Protein AF-A0AAP8LAQ5-F1 (afdb_monomer_lite)

Sequence (154 aa):
GYAMQSFFIGVGAIVASFLPFILAHFGVANTAAAGEVPDTVRYAFYFGAVVLLAAITWTVVSTREYSPAELAGFDDAEPPAHHAGTAISGPAPWAQVVVWLGLGVLLALLIAWRQGDRMLYVLAGLCAGYGLLLAAARALPATHMLAAIVGDLR

Organism: Escherichia coli (NCBI:txid562)

Foldseek 3Di:
DVVVVVVVVVVVVVVLVCQLVVVVVVPQACDDDVPDHGPSNVVSVVVVVVVVVVVVVCCVVVDDDDDPVRVVVVVPPDPDPPPCVPQVPDQDDVVQLCVLLVQLVVQVVVCVVVVHDPVSNVVSCVSNVLSVLSVVLRVDPCPDPSVVVNSVVD

pLDDT: mean 83.93, std 11.08, range [49.53, 97.38]

Radius of gyration: 24.81 Å; chains: 1; bounding box: 60×32×64 Å

Structure (mmCIF, N/CA/C/O backbone):
data_AF-A0AAP8LAQ5-F1
#
_entry.id   AF-A0AAP8LAQ5-F1
#
loop_
_atom_site.group_PDB
_atom_site.id
_atom_site.type_symbol
_atom_site.label_atom_id
_atom_site.label_alt_id
_atom_site.label_comp_id
_atom_site.label_asym_id
_atom_site.label_entity_id
_atom_site.label_seq_id
_atom_site.pdbx_PDB_ins_code
_atom_site.Cartn_x
_atom_site.Cartn_y
_atom_site.Cartn_z
_atom_site.occupancy
_atom_site.B_iso_or_equiv
_atom_site.auth_seq_id
_atom_site.auth_comp_id
_atom_site.auth_asym_id
_atom_site.auth_atom_id
_atom_site.pdbx_PDB_model_num
ATOM 1 N N . GLY A 1 1 ? 12.628 -5.134 -5.422 1.00 68.62 1 GLY A N 1
ATOM 2 C CA . GLY A 1 1 ? 11.972 -3.940 -4.853 1.00 68.62 1 GLY A CA 1
ATOM 3 C C . GLY A 1 1 ? 10.529 -4.220 -4.490 1.00 68.62 1 GLY A C 1
ATOM 4 O O . GLY A 1 1 ? 10.242 -4.385 -3.312 1.00 68.62 1 GLY A O 1
ATOM 5 N N . TYR A 1 2 ? 9.658 -4.350 -5.496 1.00 79.25 2 TYR A N 1
ATOM 6 C CA . TYR A 1 2 ? 8.205 -4.486 -5.325 1.00 79.25 2 TYR A CA 1
ATOM 7 C C . TYR A 1 2 ? 7.778 -5.550 -4.299 1.00 79.25 2 TYR A C 1
ATOM 9 O O . TYR A 1 2 ? 7.068 -5.226 -3.359 1.00 79.25 2 TYR A O 1
ATOM 17 N N . ALA A 1 3 ? 8.283 -6.786 -4.397 1.00 82.38 3 ALA A N 1
ATOM 18 C CA . ALA A 1 3 ? 7.904 -7.859 -3.468 1.00 82.38 3 ALA A CA 1
ATOM 19 C C . ALA A 1 3 ? 8.193 -7.525 -1.989 1.00 82.38 3 ALA A C 1
ATOM 21 O O . ALA A 1 3 ? 7.333 -7.722 -1.134 1.00 82.38 3 ALA A O 1
ATOM 22 N N . MET A 1 4 ? 9.372 -6.968 -1.689 1.00 91.62 4 MET A N 1
ATOM 23 C CA . MET A 1 4 ? 9.735 -6.551 -0.327 1.00 91.62 4 MET A CA 1
ATOM 24 C C . MET A 1 4 ? 8.888 -5.366 0.144 1.00 91.62 4 MET A C 1
ATOM 26 O O . MET A 1 4 ? 8.427 -5.353 1.281 1.00 91.62 4 MET A O 1
ATOM 30 N N . GLN A 1 5 ? 8.632 -4.395 -0.735 1.00 88.75 5 GLN A N 1
ATOM 31 C CA . GLN A 1 5 ? 7.768 -3.254 -0.437 1.00 88.75 5 GLN A CA 1
ATOM 32 C C . GLN A 1 5 ? 6.338 -3.708 -0.105 1.00 88.75 5 GLN A C 1
ATOM 34 O O . GLN A 1 5 ? 5.799 -3.333 0.934 1.00 88.75 5 GLN A O 1
ATOM 39 N N . SER A 1 6 ? 5.742 -4.556 -0.946 1.00 89.50 6 SER A N 1
ATOM 40 C CA . SER A 1 6 ? 4.401 -5.108 -0.732 1.00 89.50 6 SER A CA 1
ATOM 41 C C . SER A 1 6 ? 4.326 -5.953 0.537 1.00 89.50 6 SER A C 1
ATOM 43 O O . SER A 1 6 ? 3.350 -5.845 1.276 1.00 89.50 6 SER A O 1
ATOM 45 N N . PHE A 1 7 ? 5.361 -6.748 0.826 1.00 93.19 7 PHE A N 1
ATOM 46 C CA . PHE A 1 7 ? 5.447 -7.529 2.057 1.00 93.19 7 PHE A CA 1
ATOM 47 C C . PHE A 1 7 ? 5.393 -6.635 3.302 1.00 93.19 7 PHE A C 1
ATOM 49 O O . PHE A 1 7 ? 4.550 -6.855 4.170 1.00 93.19 7 PHE A O 1
ATOM 56 N N . PHE A 1 8 ? 6.227 -5.592 3.379 1.00 92.50 8 PHE A N 1
ATOM 57 C CA . PHE A 1 8 ? 6.242 -4.697 4.541 1.00 92.50 8 PHE A CA 1
ATOM 58 C C . PHE A 1 8 ? 4.955 -3.886 4.690 1.00 92.50 8 PHE A C 1
ATOM 60 O O . PHE A 1 8 ? 4.479 -3.719 5.813 1.00 92.50 8 PHE A O 1
ATOM 67 N N . ILE A 1 9 ? 4.354 -3.434 3.584 1.00 92.19 9 ILE A N 1
ATOM 68 C CA . ILE A 1 9 ? 3.046 -2.764 3.618 1.00 92.19 9 ILE A CA 1
ATOM 69 C C . ILE A 1 9 ? 1.978 -3.720 4.166 1.00 92.19 9 ILE A C 1
ATOM 71 O O . ILE A 1 9 ? 1.211 -3.344 5.053 1.00 92.19 9 ILE A O 1
ATOM 75 N N . GLY A 1 10 ? 1.953 -4.966 3.684 1.00 92.75 10 GLY A N 1
ATOM 76 C CA . GLY A 1 10 ? 1.004 -5.982 4.136 1.00 92.75 10 GLY A CA 1
ATOM 77 C C . GLY A 1 10 ? 1.160 -6.320 5.619 1.00 92.75 10 GLY A C 1
ATOM 78 O O . GLY A 1 10 ? 0.184 -6.285 6.366 1.00 92.75 10 GLY A O 1
ATOM 79 N N . VAL A 1 11 ? 2.388 -6.585 6.072 1.00 95.12 11 VAL A N 1
ATOM 80 C CA . VAL A 1 11 ? 2.677 -6.868 7.488 1.00 95.12 11 VAL A CA 1
ATOM 81 C C . VAL A 1 11 ? 2.312 -5.674 8.371 1.00 95.12 11 VAL A C 1
ATOM 83 O O . VAL A 1 11 ? 1.660 -5.857 9.398 1.00 95.12 11 VAL A O 1
ATOM 86 N N . GLY A 1 12 ? 2.665 -4.454 7.959 1.00 92.75 12 GLY A N 1
ATOM 87 C CA . GLY A 1 12 ? 2.317 -3.234 8.686 1.00 92.75 12 GLY A CA 1
ATOM 88 C C . GLY A 1 12 ? 0.806 -3.060 8.853 1.00 92.75 12 GLY A C 1
ATOM 89 O O . GLY A 1 12 ? 0.344 -2.765 9.954 1.00 92.75 12 GLY A O 1
ATOM 90 N N . ALA A 1 13 ? 0.027 -3.318 7.797 1.00 92.88 13 ALA A N 1
ATOM 91 C CA . ALA A 1 13 ? -1.433 -3.252 7.845 1.00 92.88 13 ALA A CA 1
ATOM 92 C C . ALA A 1 13 ? -2.034 -4.287 8.811 1.00 92.88 13 ALA A C 1
ATOM 94 O O . ALA A 1 13 ? -2.921 -3.955 9.599 1.00 92.88 13 ALA A O 1
ATOM 95 N N . ILE A 1 14 ? -1.517 -5.520 8.798 1.00 93.88 14 ILE A N 1
ATOM 96 C CA . ILE A 1 14 ? -1.951 -6.580 9.715 1.00 93.88 14 ILE A CA 1
ATOM 97 C C . ILE A 1 14 ? -1.678 -6.163 11.165 1.00 93.88 14 ILE A C 1
ATOM 99 O O . ILE A 1 14 ? -2.598 -6.154 11.982 1.00 93.88 14 ILE A O 1
ATOM 103 N N . VAL A 1 15 ? -0.447 -5.752 11.482 1.00 92.31 15 VAL A N 1
ATOM 104 C CA . VAL A 1 15 ? -0.065 -5.326 12.840 1.00 92.31 15 VAL A CA 1
ATOM 105 C C . VAL A 1 15 ? -0.912 -4.141 13.311 1.00 92.31 15 VAL A C 1
ATOM 107 O O . VAL A 1 15 ? -1.429 -4.166 14.427 1.00 92.31 15 VAL A O 1
ATOM 110 N N . ALA A 1 16 ? -1.119 -3.136 12.456 1.00 91.06 16 ALA A N 1
ATOM 111 C CA . ALA A 1 16 ? -1.947 -1.977 12.779 1.00 91.06 16 ALA A CA 1
ATOM 112 C C . ALA A 1 16 ? -3.404 -2.371 13.080 1.00 91.06 16 ALA A C 1
ATOM 114 O O . ALA A 1 16 ? -3.995 -1.857 14.029 1.00 91.06 16 ALA A O 1
ATOM 115 N N . SER A 1 17 ? -3.966 -3.319 12.322 1.00 91.19 17 SER A N 1
ATOM 116 C CA . SER A 1 17 ? -5.343 -3.790 12.525 1.00 91.19 17 SER A CA 1
ATOM 117 C C . SER A 1 17 ? -5.549 -4.533 13.852 1.00 91.19 17 SER A C 1
ATOM 119 O O . SER A 1 17 ? -6.637 -4.480 14.422 1.00 91.19 17 SER A O 1
ATOM 121 N N . PHE A 1 18 ? -4.505 -5.178 14.385 1.00 93.25 18 PHE A N 1
ATOM 122 C CA . PHE A 1 18 ? -4.566 -5.891 15.664 1.00 93.25 18 PHE A CA 1
ATOM 123 C C . PHE A 1 18 ? -4.402 -4.983 16.886 1.00 93.25 18 PHE A C 1
ATOM 125 O O . PHE A 1 18 ? -4.779 -5.369 17.994 1.00 93.25 18 PHE A O 1
ATOM 132 N N . LEU A 1 19 ? -3.862 -3.778 16.719 1.00 90.94 19 LEU A N 1
ATOM 133 C CA . LEU A 1 19 ? -3.503 -2.918 17.843 1.00 90.94 19 LEU A CA 1
ATOM 134 C C . LEU A 1 19 ? -4.698 -2.512 18.737 1.00 90.94 19 LEU A C 1
ATOM 136 O O . LEU A 1 19 ? -4.565 -2.623 19.957 1.00 90.94 19 LEU A O 1
ATOM 140 N N . PRO A 1 20 ? -5.882 -2.133 18.206 1.00 90.00 20 PRO A N 1
ATOM 141 C CA . PRO A 1 20 ? -7.048 -1.838 19.045 1.00 90.00 20 PRO A CA 1
ATOM 142 C C . PRO A 1 20 ? -7.517 -3.050 19.860 1.00 90.00 20 PRO A C 1
ATOM 144 O O . PRO A 1 20 ? -7.909 -2.903 21.016 1.00 90.00 20 PRO A O 1
ATOM 147 N N . PHE A 1 21 ? -7.442 -4.253 19.279 1.00 89.81 21 PHE A N 1
ATOM 148 C CA . PHE A 1 21 ? -7.793 -5.500 19.961 1.00 89.81 21 PHE A CA 1
ATOM 149 C C . PHE A 1 21 ? -6.841 -5.789 21.127 1.00 89.81 21 PHE A C 1
ATOM 151 O O . PHE A 1 21 ? -7.284 -6.120 22.225 1.00 89.81 21 PHE A O 1
ATOM 158 N N . ILE A 1 22 ? -5.537 -5.609 20.907 1.00 90.62 22 ILE A N 1
ATOM 159 C CA . ILE A 1 22 ? -4.518 -5.767 21.949 1.00 90.62 22 ILE A CA 1
ATOM 160 C C . ILE A 1 22 ? -4.773 -4.771 23.090 1.00 90.62 22 ILE A C 1
ATOM 162 O O . ILE A 1 22 ? -4.793 -5.163 24.254 1.00 90.62 22 ILE A O 1
ATOM 166 N N . LEU A 1 23 ? -5.039 -3.501 22.771 1.00 88.94 23 LEU A N 1
ATOM 167 C CA . LEU A 1 23 ? -5.344 -2.468 23.767 1.00 88.94 23 LEU A CA 1
ATOM 168 C C . LEU A 1 23 ? -6.618 -2.779 24.567 1.00 88.94 23 LEU A C 1
ATOM 170 O O . LEU A 1 23 ? -6.636 -2.582 25.781 1.00 88.94 23 LEU A O 1
ATOM 174 N N . ALA A 1 24 ? -7.652 -3.321 23.919 1.00 88.75 24 ALA A N 1
ATOM 175 C CA . ALA A 1 24 ? -8.858 -3.784 24.602 1.00 88.75 24 ALA A CA 1
ATOM 176 C C . ALA A 1 24 ? -8.550 -4.915 25.598 1.00 88.75 24 ALA A C 1
ATOM 178 O O . ALA A 1 24 ? -9.072 -4.918 26.711 1.00 88.75 24 ALA A O 1
ATOM 179 N N . HIS A 1 25 ? -7.666 -5.852 25.230 1.00 89.44 25 HIS A N 1
ATOM 180 C CA . HIS A 1 25 ? -7.236 -6.935 26.120 1.00 89.44 25 HIS A CA 1
ATOM 181 C C . HIS A 1 25 ? -6.449 -6.422 27.337 1.00 89.44 25 HIS A C 1
ATOM 183 O O . HIS A 1 25 ? -6.572 -6.973 28.427 1.00 89.44 25 HIS A O 1
ATOM 189 N N . PHE A 1 26 ? -5.700 -5.328 27.178 1.00 87.31 26 PHE A N 1
ATOM 190 C CA . PHE A 1 26 ? -5.024 -4.627 28.275 1.00 87.31 26 PHE A CA 1
ATOM 191 C C . PHE A 1 26 ? -5.951 -3.723 29.113 1.00 87.31 26 PHE A C 1
ATOM 193 O O . PHE A 1 26 ? -5.473 -3.011 29.994 1.00 87.31 26 PHE A O 1
ATOM 200 N N . GLY A 1 27 ? -7.269 -3.762 28.883 1.00 82.69 27 GLY A N 1
ATOM 201 C CA . GLY A 1 27 ? -8.266 -3.076 29.709 1.00 82.69 27 GLY A CA 1
ATOM 202 C C . GLY A 1 27 ? -8.626 -1.659 29.259 1.00 82.69 27 GLY A C 1
ATOM 203 O O . GLY A 1 27 ? -9.310 -0.951 29.997 1.00 82.69 27 GLY A O 1
ATOM 204 N N . VAL A 1 28 ? -8.205 -1.229 28.064 1.00 85.69 28 VAL A N 1
ATOM 205 C CA . VAL A 1 28 ? -8.650 0.048 27.483 1.00 85.69 28 VAL A CA 1
ATOM 206 C C . VAL A 1 28 ? -10.109 -0.072 27.036 1.00 85.69 28 VAL A C 1
ATOM 208 O O . VAL A 1 28 ? -10.493 -1.051 26.392 1.00 85.69 28 VAL A O 1
ATOM 211 N N . ALA A 1 29 ? -10.925 0.940 27.344 1.00 81.31 29 ALA A N 1
ATOM 212 C CA . ALA A 1 29 ? -12.331 0.974 26.963 1.00 81.31 29 ALA A CA 1
ATOM 213 C C . ALA A 1 29 ? -12.498 0.878 25.435 1.00 81.31 29 ALA A C 1
ATOM 215 O O . ALA A 1 29 ? -12.091 1.761 24.678 1.00 81.31 29 ALA A O 1
ATOM 216 N N . ASN A 1 30 ? -13.117 -0.212 24.979 1.00 78.19 30 ASN A N 1
ATOM 217 C CA . ASN A 1 30 ? -13.383 -0.469 23.560 1.00 78.19 30 ASN A CA 1
ATOM 218 C C . ASN A 1 30 ? -14.811 -0.076 23.136 1.00 78.19 30 ASN A C 1
ATOM 220 O O . ASN A 1 30 ? -15.256 -0.387 22.035 1.00 78.19 30 ASN A O 1
ATOM 224 N N . THR A 1 31 ? -15.552 0.573 24.029 1.00 81.25 31 THR A N 1
ATOM 225 C CA . THR A 1 31 ? -16.922 1.035 23.806 1.00 81.25 31 THR A CA 1
ATOM 226 C C . THR A 1 31 ? -16.971 2.535 24.020 1.00 81.25 31 THR A C 1
ATOM 228 O O . THR A 1 31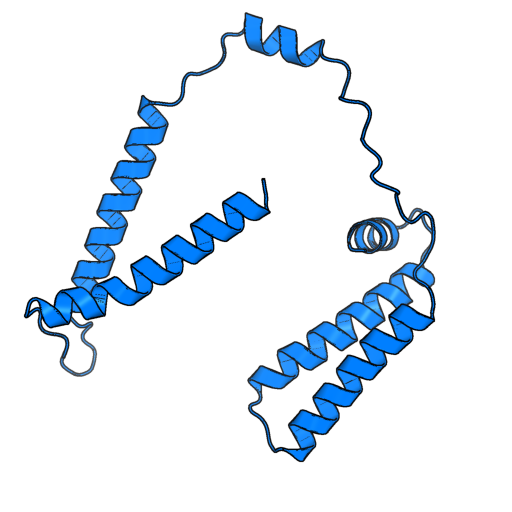 ? -16.441 3.023 25.015 1.00 81.25 31 THR A O 1
ATOM 231 N N . ALA A 1 32 ? -17.637 3.247 23.120 1.00 81.94 32 ALA A N 1
ATOM 232 C CA . ALA A 1 32 ? -17.858 4.681 23.223 1.00 81.94 32 ALA A CA 1
ATOM 233 C C . ALA A 1 32 ? -19.344 4.994 23.012 1.00 81.94 32 ALA A C 1
ATOM 235 O O . ALA A 1 32 ? -20.082 4.185 22.439 1.00 81.94 32 ALA A O 1
ATOM 236 N N . ALA A 1 33 ? -19.788 6.153 23.499 1.00 84.88 33 ALA A N 1
ATOM 237 C CA . ALA A 1 33 ? -21.137 6.638 23.241 1.00 84.88 33 ALA A CA 1
ATOM 238 C C . ALA A 1 33 ? -21.349 6.895 21.738 1.00 84.88 33 ALA A C 1
ATOM 240 O O . ALA A 1 33 ? -20.398 7.026 20.965 1.00 84.88 33 ALA A O 1
ATOM 241 N N . ALA A 1 34 ? -22.610 6.975 21.308 1.00 80.31 34 ALA A N 1
ATOM 242 C CA . ALA A 1 34 ? -22.927 7.257 19.912 1.00 80.31 34 ALA A CA 1
ATOM 243 C C . ALA A 1 34 ? -22.304 8.597 19.477 1.00 80.31 34 ALA A C 1
ATOM 245 O O . ALA A 1 34 ? -22.603 9.640 20.054 1.00 80.31 34 ALA A O 1
ATOM 246 N N . GLY A 1 35 ? -21.447 8.554 18.454 1.00 81.88 35 GLY A N 1
ATOM 247 C CA . GLY A 1 35 ? -20.719 9.721 17.945 1.00 81.88 35 GLY A CA 1
ATOM 248 C C . GLY A 1 35 ? -19.304 9.898 18.507 1.00 81.88 35 GLY A C 1
ATOM 249 O O . GLY A 1 35 ? -18.580 10.761 18.019 1.00 81.88 35 GLY A O 1
ATOM 250 N N . GLU A 1 36 ? -18.878 9.071 19.464 1.00 87.44 36 GLU A N 1
ATOM 251 C CA . GLU A 1 36 ? -17.515 9.092 19.997 1.00 87.44 36 GLU A CA 1
ATOM 252 C C . GLU A 1 36 ? -16.663 7.930 19.468 1.00 87.44 36 GLU A C 1
ATOM 254 O O . GLU A 1 36 ? -17.151 6.834 19.186 1.00 87.44 36 GLU A O 1
ATOM 259 N N . VAL A 1 37 ? -15.361 8.180 19.310 1.00 86.75 37 VAL A N 1
ATOM 260 C CA . VAL A 1 37 ? -14.387 7.169 18.876 1.00 86.75 37 VAL A CA 1
ATOM 261 C C . VAL A 1 37 ? -13.877 6.414 20.109 1.00 86.75 37 VAL A C 1
ATOM 263 O O . VAL A 1 37 ? -13.425 7.077 21.042 1.00 86.75 37 VAL A O 1
ATOM 266 N N . PRO A 1 38 ? -13.885 5.065 20.123 1.00 88.75 38 PRO A N 1
ATOM 267 C CA . PRO A 1 38 ? -13.349 4.278 21.233 1.00 88.75 38 PRO A CA 1
ATOM 268 C C . PRO A 1 38 ? -11.894 4.615 21.569 1.00 88.75 38 PRO A C 1
ATOM 270 O O . PRO A 1 38 ? -11.070 4.838 20.674 1.00 88.75 38 PRO A O 1
ATOM 273 N N . ASP A 1 39 ? -11.554 4.578 22.859 1.00 87.69 39 ASP A N 1
ATOM 274 C CA . ASP A 1 39 ? -10.206 4.902 23.336 1.00 87.69 39 ASP A CA 1
ATOM 275 C C . ASP A 1 39 ? -9.148 3.949 22.770 1.00 87.69 39 ASP A C 1
ATOM 277 O O . ASP A 1 39 ? -8.040 4.372 22.441 1.00 87.69 39 ASP A O 1
ATOM 281 N N . THR A 1 40 ? -9.505 2.681 22.552 1.00 89.62 40 THR A N 1
ATOM 282 C CA . THR A 1 40 ? -8.660 1.689 21.863 1.00 89.62 40 THR A CA 1
ATOM 283 C C . THR A 1 40 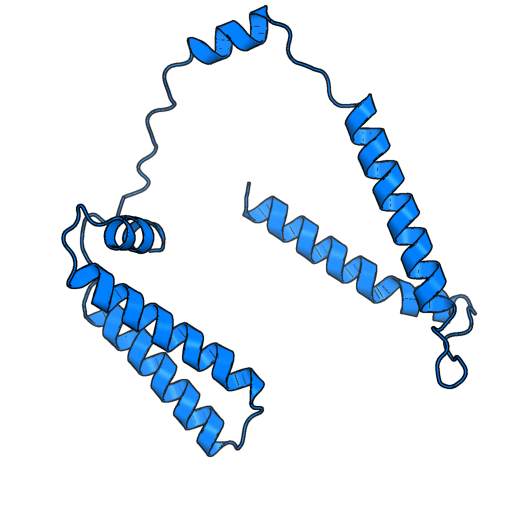? -8.206 2.165 20.484 1.00 89.62 40 THR A C 1
ATOM 285 O O . THR A 1 40 ? -7.035 2.023 20.132 1.00 89.62 40 THR A O 1
ATOM 288 N N . VAL A 1 41 ? -9.107 2.770 19.707 1.00 89.38 41 VAL A N 1
ATOM 289 C CA . VAL A 1 41 ? -8.823 3.282 18.361 1.00 89.38 41 VAL A CA 1
ATOM 290 C C . VAL A 1 41 ? -7.998 4.564 18.446 1.00 89.38 41 VAL A C 1
ATOM 292 O O . VAL A 1 41 ? -7.028 4.722 17.703 1.00 89.38 41 VAL A O 1
ATOM 295 N N . ARG A 1 42 ? -8.328 5.460 19.384 1.00 91.06 42 ARG A N 1
ATOM 296 C CA . ARG A 1 42 ? -7.576 6.702 19.608 1.00 91.06 42 ARG A CA 1
ATOM 297 C C . ARG A 1 42 ? -6.123 6.416 20.004 1.00 91.06 42 ARG A C 1
ATOM 299 O O . ARG A 1 42 ? -5.205 6.998 19.429 1.00 91.06 42 ARG A O 1
ATOM 306 N N . TYR A 1 43 ? -5.897 5.504 20.946 1.00 91.44 43 TYR A N 1
ATOM 307 C CA . TYR A 1 43 ? -4.549 5.119 21.366 1.00 91.44 43 TYR A CA 1
ATOM 308 C C . TYR A 1 43 ? -3.792 4.356 20.281 1.00 91.44 43 TYR A C 1
ATOM 310 O O . TYR A 1 43 ? -2.604 4.615 20.091 1.00 91.44 43 TYR A O 1
ATOM 318 N N . ALA A 1 44 ? -4.464 3.492 19.513 1.00 92.94 44 ALA A N 1
ATOM 319 C CA . ALA A 1 44 ? -3.846 2.851 18.355 1.00 92.94 44 ALA A CA 1
ATOM 320 C C . ALA A 1 44 ? -3.357 3.886 17.325 1.00 92.94 44 ALA A C 1
ATOM 322 O O . ALA A 1 44 ? -2.252 3.760 16.797 1.00 92.94 44 ALA A O 1
ATOM 323 N N . PHE A 1 45 ? -4.136 4.946 17.089 1.00 91.81 45 PHE A N 1
ATOM 324 C CA . PHE A 1 45 ? -3.745 6.033 16.193 1.00 91.81 45 PHE A CA 1
ATOM 325 C C . PHE A 1 45 ? -2.527 6.809 16.714 1.00 91.81 45 PHE A C 1
ATOM 327 O O . PHE A 1 45 ? -1.576 7.033 15.964 1.00 91.81 45 PHE A O 1
ATOM 334 N N . TYR A 1 46 ? -2.506 7.171 18.002 1.00 94.56 46 TYR A N 1
ATOM 335 C CA . TYR A 1 46 ? -1.347 7.845 18.598 1.00 94.56 46 TYR A CA 1
ATOM 336 C C . TYR A 1 46 ? -0.086 6.983 18.567 1.00 94.56 46 TYR A C 1
ATOM 338 O O . TYR A 1 46 ? 0.989 7.488 18.250 1.00 94.56 46 TYR A O 1
ATOM 346 N N . PHE A 1 47 ? -0.208 5.683 18.830 1.00 94.00 47 PHE A N 1
ATOM 347 C CA . PHE A 1 47 ? 0.914 4.760 18.709 1.00 94.00 47 PHE A CA 1
ATOM 348 C C . PHE A 1 47 ? 1.451 4.717 17.272 1.00 94.00 47 PHE A C 1
ATOM 350 O O . PHE A 1 47 ? 2.658 4.831 17.063 1.00 94.00 47 PHE A O 1
ATOM 357 N N . GLY A 1 48 ? 0.563 4.640 16.276 1.00 93.31 48 GLY A N 1
ATOM 358 C CA . GLY A 1 48 ? 0.943 4.720 14.866 1.00 93.31 48 GLY A CA 1
ATOM 359 C C . GLY A 1 48 ? 1.689 6.014 14.525 1.00 93.31 48 GLY A C 1
ATOM 360 O O . GLY A 1 48 ? 2.721 5.967 13.857 1.00 93.31 48 GLY A O 1
ATOM 361 N N . ALA A 1 49 ? 1.227 7.157 15.038 1.00 95.19 49 ALA A N 1
ATOM 362 C CA . ALA A 1 49 ? 1.892 8.445 14.844 1.00 95.19 49 ALA A CA 1
ATOM 363 C C . ALA A 1 49 ? 3.303 8.483 15.460 1.00 95.19 49 ALA A C 1
ATOM 365 O O . ALA A 1 49 ? 4.234 8.982 14.828 1.00 95.19 49 ALA A O 1
ATOM 366 N N . VAL A 1 50 ? 3.485 7.917 16.659 1.00 96.81 50 VAL A N 1
ATOM 367 C CA . VAL A 1 50 ? 4.801 7.822 17.317 1.00 96.81 50 VAL A CA 1
ATOM 368 C C . VAL A 1 50 ? 5.757 6.947 16.510 1.00 96.81 50 VAL A C 1
ATOM 370 O O . VAL A 1 50 ? 6.891 7.354 16.263 1.00 96.81 50 VAL A O 1
ATOM 373 N N . VAL A 1 51 ? 5.305 5.774 16.057 1.00 94.94 51 VAL A N 1
ATOM 374 C CA . VAL A 1 51 ? 6.123 4.868 15.233 1.00 94.94 51 VAL A CA 1
ATOM 375 C C . VAL A 1 51 ? 6.505 5.526 13.908 1.00 94.94 51 VAL A C 1
ATOM 377 O O . VAL A 1 51 ? 7.662 5.443 13.501 1.00 94.94 51 VAL A O 1
ATOM 380 N N . LEU A 1 52 ? 5.569 6.224 13.256 1.00 94.69 52 LEU A N 1
ATOM 381 C CA . LEU A 1 52 ? 5.837 6.960 12.020 1.00 94.69 52 LEU A CA 1
ATOM 382 C C . LEU A 1 52 ? 6.898 8.044 12.234 1.00 94.69 52 LEU A C 1
ATOM 384 O O . LEU A 1 52 ? 7.857 8.128 11.470 1.00 94.69 52 LEU A O 1
ATOM 388 N N . LEU A 1 53 ? 6.750 8.853 13.285 1.00 97.38 53 LEU A N 1
ATOM 389 C CA . LEU A 1 53 ? 7.703 9.914 13.595 1.00 97.38 53 LEU A CA 1
ATOM 390 C C . LEU A 1 53 ? 9.088 9.343 13.920 1.00 97.38 53 LEU A C 1
ATOM 392 O O . LEU A 1 53 ? 10.093 9.867 13.441 1.00 97.38 53 LEU A O 1
ATOM 396 N N . ALA A 1 54 ? 9.149 8.251 14.686 1.00 97.38 54 ALA A N 1
ATOM 397 C CA . ALA A 1 54 ? 10.391 7.548 14.983 1.00 97.38 54 ALA A CA 1
ATOM 398 C C . ALA A 1 54 ? 11.061 7.014 13.707 1.00 97.38 54 ALA A C 1
ATOM 400 O O . ALA A 1 54 ? 12.263 7.199 13.533 1.00 97.38 54 ALA A O 1
ATOM 401 N N . ALA A 1 55 ? 10.290 6.422 12.790 1.00 95.19 55 ALA A N 1
ATOM 402 C CA . ALA A 1 55 ? 10.798 5.933 11.512 1.00 95.19 55 ALA A CA 1
ATOM 403 C C . ALA A 1 55 ? 11.352 7.071 10.640 1.00 95.19 55 ALA A C 1
ATOM 405 O O . ALA A 1 55 ? 12.467 6.962 10.137 1.00 95.19 55 ALA A O 1
ATOM 406 N N . ILE A 1 56 ? 10.623 8.186 10.515 1.00 96.06 56 ILE A N 1
ATOM 407 C CA . ILE A 1 56 ? 11.093 9.373 9.784 1.00 96.06 56 ILE A CA 1
ATOM 408 C C . ILE A 1 56 ? 12.381 9.904 10.416 1.00 96.06 56 ILE A C 1
ATOM 410 O O . ILE A 1 56 ? 13.371 10.119 9.721 1.00 96.06 56 ILE A O 1
ATOM 414 N N . THR A 1 57 ? 12.399 10.062 11.737 1.00 97.31 57 THR A N 1
ATOM 415 C CA . THR A 1 57 ? 13.564 10.586 12.463 1.00 97.31 57 THR A CA 1
ATOM 416 C C . THR A 1 57 ? 14.779 9.692 12.258 1.00 97.31 57 THR A C 1
ATOM 418 O O . THR A 1 57 ? 15.862 10.184 11.947 1.00 97.31 57 THR A O 1
ATOM 421 N N . TRP A 1 58 ? 14.586 8.374 12.361 1.00 96.81 58 TRP A N 1
ATOM 422 C CA . TRP A 1 58 ? 15.612 7.395 12.039 1.00 96.81 58 TRP A CA 1
ATOM 423 C C . TRP A 1 58 ? 16.134 7.605 10.621 1.00 96.81 58 TRP A C 1
ATOM 425 O O . TRP A 1 58 ? 17.336 7.763 10.460 1.00 96.81 58 TRP A O 1
ATOM 435 N N . THR A 1 59 ? 15.256 7.704 9.615 1.00 94.94 59 THR A N 1
ATOM 436 C CA . THR A 1 59 ? 15.689 7.887 8.221 1.00 94.94 59 THR A CA 1
ATOM 437 C C . THR A 1 59 ? 16.477 9.173 8.001 1.00 94.94 59 THR A C 1
ATOM 439 O O . THR A 1 59 ? 17.488 9.137 7.306 1.00 94.94 59 THR A O 1
ATOM 442 N N . VAL A 1 60 ? 16.075 10.283 8.623 1.00 94.69 60 VAL A N 1
ATOM 443 C CA . VAL A 1 60 ? 16.773 11.571 8.500 1.00 94.69 60 VAL A CA 1
ATOM 444 C C . VAL A 1 60 ? 18.180 11.488 9.090 1.00 94.69 60 VAL A C 1
ATOM 446 O O . VAL A 1 60 ? 19.122 11.997 8.498 1.00 94.69 60 VAL A O 1
ATOM 449 N N . VAL A 1 61 ? 18.341 10.827 10.239 1.00 95.19 61 VAL A N 1
ATOM 450 C CA . VAL A 1 61 ? 19.641 10.729 10.922 1.00 95.19 61 VAL A CA 1
ATOM 451 C C . VAL A 1 61 ? 20.528 9.626 10.332 1.00 95.19 61 VAL A C 1
ATOM 453 O O . VAL A 1 61 ? 21.751 9.756 10.323 1.00 95.19 61 VAL A O 1
ATOM 456 N N . SER A 1 62 ? 19.944 8.523 9.859 1.00 93.75 62 SER A N 1
ATOM 457 C CA . SER A 1 62 ? 20.693 7.354 9.386 1.00 93.75 62 SER A CA 1
ATOM 458 C C . SER A 1 62 ? 21.118 7.451 7.924 1.00 93.75 62 SER A C 1
ATOM 460 O O . SER A 1 62 ? 22.068 6.777 7.523 1.00 93.75 62 SER A O 1
ATOM 462 N N . THR A 1 63 ? 20.393 8.220 7.109 1.00 91.31 63 THR A N 1
ATOM 463 C CA . THR A 1 63 ? 20.682 8.325 5.675 1.00 91.31 63 THR A CA 1
ATOM 464 C C . THR A 1 63 ? 21.892 9.222 5.474 1.00 91.31 63 THR A C 1
ATOM 466 O O . THR A 1 63 ? 21.876 10.393 5.840 1.00 91.31 63 THR A O 1
ATOM 469 N N . ARG A 1 64 ? 22.957 8.666 4.894 1.00 84.25 64 ARG A N 1
ATOM 470 C CA . ARG A 1 64 ? 24.120 9.447 4.475 1.00 84.25 64 ARG A CA 1
ATOM 471 C C . ARG A 1 64 ? 23.901 9.937 3.054 1.00 84.25 64 ARG A C 1
ATOM 473 O O . ARG A 1 64 ? 23.528 9.151 2.187 1.00 84.25 64 ARG A O 1
ATOM 480 N N . GLU A 1 65 ? 24.140 11.219 2.836 1.00 83.94 65 GLU A N 1
ATOM 481 C CA . GLU A 1 65 ? 24.146 11.793 1.496 1.00 83.94 65 GLU A CA 1
ATOM 482 C C . GLU A 1 65 ? 25.427 11.376 0.766 1.00 83.94 65 GLU A C 1
ATOM 484 O O . GLU A 1 65 ? 26.510 11.351 1.358 1.00 83.94 65 GLU A O 1
ATOM 489 N N . TYR A 1 66 ? 25.293 11.026 -0.514 1.00 79.88 66 TYR A N 1
ATOM 490 C CA . TYR A 1 66 ? 26.435 10.729 -1.373 1.00 79.88 66 TYR A CA 1
ATOM 491 C C . TYR A 1 66 ? 27.235 12.007 -1.630 1.00 79.88 66 TYR A C 1
ATOM 493 O O . TYR A 1 66 ? 26.670 13.068 -1.898 1.00 79.88 66 TYR A O 1
ATOM 501 N N . SER A 1 67 ? 28.559 11.908 -1.570 1.00 83.19 67 SER A N 1
ATOM 502 C CA . SER A 1 67 ? 29.435 13.027 -1.903 1.00 83.19 67 SER A CA 1
ATOM 503 C C . SER A 1 67 ? 29.360 13.362 -3.402 1.00 83.19 67 SER A C 1
ATOM 505 O O . SER A 1 67 ? 29.080 12.483 -4.222 1.00 83.19 67 SER A O 1
ATOM 507 N N . PRO A 1 68 ? 29.673 14.609 -3.808 1.00 80.00 68 PRO A N 1
ATOM 508 C CA . PRO A 1 68 ? 29.671 14.994 -5.222 1.00 80.00 68 PRO A CA 1
ATOM 509 C C . PRO A 1 68 ? 30.555 14.105 -6.113 1.00 80.00 68 PRO A C 1
ATOM 511 O O . PRO A 1 68 ? 30.230 13.889 -7.276 1.00 80.00 68 PRO A O 1
ATOM 514 N N . ALA A 1 69 ? 31.652 13.565 -5.570 1.00 78.56 69 ALA A N 1
ATOM 515 C CA . ALA A 1 69 ? 32.550 12.665 -6.292 1.00 78.56 69 ALA A CA 1
ATOM 516 C C . ALA A 1 69 ? 31.956 11.258 -6.490 1.00 78.56 69 ALA A C 1
ATOM 518 O O . ALA A 1 69 ? 32.137 10.666 -7.549 1.00 78.56 69 ALA A O 1
ATOM 519 N N . GLU A 1 70 ? 31.227 10.731 -5.500 1.00 79.19 70 GLU A N 1
ATOM 520 C CA . GLU A 1 70 ? 30.518 9.448 -5.625 1.00 79.19 70 GLU A CA 1
ATOM 521 C C . GLU A 1 70 ? 29.359 9.552 -6.620 1.00 79.19 70 GLU A C 1
ATOM 523 O O . GLU A 1 70 ? 29.156 8.643 -7.417 1.00 79.19 70 GLU A O 1
ATOM 528 N N . LEU A 1 71 ? 28.648 10.685 -6.617 1.00 77.25 71 LEU A N 1
ATOM 529 C CA . LEU A 1 71 ? 27.581 10.977 -7.577 1.00 77.25 71 LEU A CA 1
ATOM 530 C C . LEU A 1 71 ? 28.100 11.030 -9.021 1.00 77.25 71 LEU A C 1
ATOM 532 O O . LEU A 1 71 ? 27.494 10.420 -9.895 1.00 77.25 71 LEU A O 1
ATOM 536 N N . ALA A 1 72 ? 29.240 11.686 -9.261 1.00 78.25 72 ALA A N 1
ATOM 537 C CA . ALA A 1 72 ? 29.857 11.749 -10.588 1.00 78.25 72 ALA A CA 1
ATOM 538 C C . ALA A 1 72 ? 30.260 10.360 -11.121 1.00 78.25 72 ALA A C 1
ATOM 540 O O . ALA A 1 72 ? 30.102 10.084 -12.305 1.00 78.25 72 ALA A O 1
ATOM 541 N N . GLY A 1 73 ? 30.707 9.456 -10.243 1.00 75.56 73 GLY A N 1
ATOM 542 C CA . GLY A 1 73 ? 31.028 8.076 -10.620 1.00 75.56 73 GLY A CA 1
ATOM 543 C C . GLY A 1 73 ? 29.814 7.224 -11.017 1.00 75.56 73 GLY A C 1
ATOM 544 O O . GLY A 1 73 ? 29.995 6.185 -11.651 1.00 75.56 73 GLY A O 1
ATOM 545 N N . PHE A 1 74 ? 28.588 7.636 -10.667 1.00 73.69 74 PHE A N 1
ATOM 546 C CA . PHE A 1 74 ? 27.362 6.966 -11.114 1.00 73.69 74 PHE A CA 1
ATOM 547 C C . PHE A 1 74 ? 26.896 7.420 -12.505 1.00 73.69 74 PHE A C 1
ATOM 549 O O . PHE A 1 74 ? 26.238 6.632 -13.178 1.00 73.69 74 PHE A O 1
ATOM 556 N N . ASP A 1 75 ? 27.254 8.628 -12.955 1.00 66.81 75 ASP A N 1
ATOM 557 C CA . ASP A 1 75 ? 26.951 9.110 -14.317 1.00 66.81 75 ASP A CA 1
ATOM 558 C C . ASP A 1 75 ? 27.811 8.403 -15.382 1.00 66.81 75 ASP A C 1
ATOM 560 O O . ASP A 1 75 ? 27.358 8.192 -16.507 1.00 66.81 75 ASP A O 1
ATOM 564 N N . ASP A 1 76 ?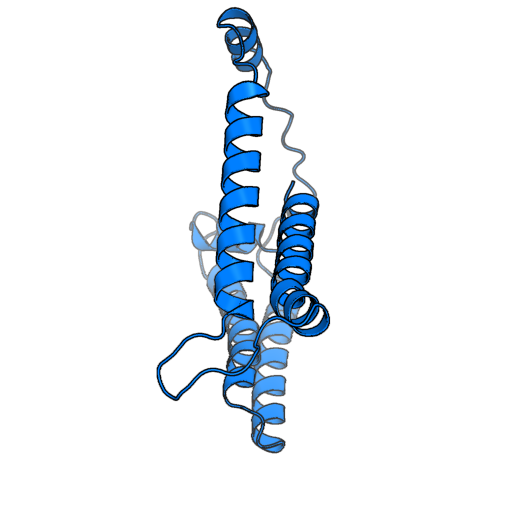 29.025 7.981 -15.012 1.00 66.06 76 ASP A N 1
ATOM 565 C CA . ASP A 1 76 ? 29.939 7.214 -15.871 1.00 66.06 76 ASP A CA 1
ATOM 566 C C . ASP A 1 76 ? 29.620 5.706 -15.906 1.00 66.06 76 ASP A C 1
ATOM 568 O O . ASP A 1 76 ? 30.229 4.945 -16.667 1.00 66.06 76 ASP A O 1
ATOM 572 N N . ALA A 1 77 ? 28.677 5.242 -15.079 1.00 62.16 77 ALA A N 1
ATOM 573 C CA . ALA A 1 77 ? 28.242 3.856 -15.094 1.00 62.16 77 ALA A CA 1
ATOM 574 C C . ALA A 1 77 ? 27.364 3.618 -16.328 1.00 62.16 77 ALA A C 1
ATOM 576 O O . ALA A 1 77 ? 26.213 4.053 -16.391 1.00 62.16 77 ALA A O 1
ATOM 577 N N . GLU A 1 78 ? 27.913 2.902 -17.312 1.00 64.44 78 GLU A N 1
ATOM 578 C CA . GLU A 1 78 ? 27.165 2.456 -18.484 1.00 64.44 78 GLU A CA 1
ATOM 579 C C . GLU A 1 78 ? 25.864 1.781 -18.013 1.00 64.44 78 GLU A C 1
ATOM 581 O O . GLU A 1 78 ? 25.927 0.920 -17.121 1.00 64.44 78 GLU A O 1
ATOM 586 N N . PRO A 1 79 ? 24.682 2.192 -18.529 1.00 64.69 79 PRO A N 1
ATOM 587 C CA . PRO A 1 79 ? 23.410 1.689 -18.040 1.00 64.69 79 PRO A CA 1
ATOM 588 C C . PRO A 1 79 ? 23.482 0.167 -18.031 1.00 64.69 79 PRO A C 1
ATOM 590 O O . PRO A 1 79 ? 23.861 -0.402 -19.062 1.00 64.69 79 PRO A O 1
ATOM 593 N N . PRO A 1 80 ? 23.159 -0.508 -16.910 1.00 61.41 80 PRO A N 1
ATOM 594 C CA . PRO A 1 80 ? 23.183 -1.958 -16.879 1.00 61.41 80 PRO A CA 1
ATOM 595 C C . PRO A 1 80 ? 22.373 -2.421 -18.078 1.00 61.41 80 PRO A C 1
ATOM 597 O O . PRO A 1 80 ? 21.211 -2.012 -18.208 1.00 61.41 80 PRO A O 1
ATOM 600 N N . ALA A 1 81 ? 23.027 -3.177 -18.975 1.00 59.88 81 ALA A N 1
ATOM 601 C CA . ALA A 1 81 ? 22.414 -3.703 -20.184 1.00 59.88 81 ALA A CA 1
ATOM 602 C C . ALA A 1 81 ? 21.043 -4.191 -19.760 1.00 59.88 81 ALA A C 1
ATOM 604 O O . ALA A 1 81 ? 20.965 -5.068 -18.885 1.00 59.88 81 ALA A O 1
ATOM 605 N N . HIS A 1 82 ? 19.994 -3.505 -20.240 1.00 56.66 82 HIS A N 1
ATOM 606 C CA . HIS A 1 82 ? 18.637 -3.801 -19.824 1.00 56.66 82 HIS A CA 1
ATOM 607 C C . HIS A 1 82 ? 18.522 -5.303 -19.958 1.00 56.66 82 HIS A C 1
ATOM 609 O O . HIS A 1 82 ? 18.680 -5.842 -21.056 1.00 56.66 82 HIS A O 1
ATOM 615 N N . HIS A 1 83 ? 18.359 -5.984 -18.824 1.00 50.72 83 HIS A N 1
ATOM 616 C CA . HIS A 1 83 ? 17.952 -7.365 -18.848 1.00 50.72 83 HIS A CA 1
ATOM 617 C C . HIS A 1 83 ? 16.543 -7.254 -19.397 1.00 50.72 83 HIS A C 1
ATOM 619 O O . HIS A 1 83 ? 15.588 -7.061 -18.650 1.00 50.72 83 HIS A O 1
ATOM 625 N N . ALA A 1 84 ? 16.447 -7.236 -20.726 1.00 54.53 84 ALA A N 1
ATOM 626 C CA . ALA A 1 84 ? 15.237 -7.424 -21.473 1.00 54.53 84 ALA A CA 1
ATOM 627 C C . ALA A 1 84 ? 14.837 -8.847 -21.115 1.00 54.53 84 ALA A C 1
ATOM 629 O O . ALA A 1 84 ? 15.176 -9.799 -21.815 1.00 54.53 84 ALA A O 1
ATOM 630 N N . GLY A 1 85 ? 14.247 -8.999 -19.927 1.00 49.53 85 GLY A N 1
ATOM 631 C CA . GLY A 1 85 ? 13.635 -10.229 -19.488 1.00 49.53 85 GLY A CA 1
ATOM 632 C C . GLY A 1 85 ? 12.650 -10.542 -20.582 1.00 49.53 85 GLY A C 1
ATOM 633 O O . GLY A 1 85 ? 11.712 -9.777 -20.743 1.00 49.53 85 GLY A O 1
ATOM 634 N N . THR A 1 86 ? 12.991 -11.543 -21.401 1.00 49.78 86 THR A N 1
ATOM 635 C CA . THR A 1 86 ? 12.242 -12.063 -22.551 1.00 49.78 86 THR A CA 1
ATOM 636 C C . THR A 1 86 ? 11.006 -11.231 -22.864 1.00 49.78 86 THR A C 1
ATOM 638 O O . THR A 1 86 ? 9.895 -11.637 -22.529 1.00 49.78 86 THR A O 1
ATOM 641 N N . ALA A 1 87 ? 11.202 -10.035 -23.435 1.00 53.44 87 ALA A N 1
ATOM 642 C CA . ALA A 1 87 ? 10.085 -9.176 -23.782 1.00 53.44 87 ALA A CA 1
ATOM 643 C C . ALA A 1 87 ? 9.253 -9.985 -24.771 1.00 53.44 87 ALA A C 1
ATOM 645 O O . ALA A 1 87 ? 9.756 -10.340 -25.846 1.00 53.44 87 ALA A O 1
ATOM 646 N N . ILE A 1 88 ? 8.031 -10.364 -24.383 1.00 56.78 88 ILE A N 1
ATOM 647 C CA . ILE A 1 88 ? 7.125 -11.113 -25.248 1.00 56.78 88 ILE A CA 1
ATOM 648 C C . ILE A 1 88 ? 6.828 -10.185 -26.421 1.00 56.78 88 ILE A C 1
ATOM 650 O O . ILE A 1 88 ? 5.989 -9.291 -26.353 1.00 56.78 88 ILE A O 1
ATOM 654 N N . SER A 1 89 ? 7.610 -10.354 -27.482 1.00 59.44 89 SER A N 1
ATOM 655 C CA . SER A 1 89 ? 7.673 -9.448 -28.617 1.00 59.44 89 SER A CA 1
ATOM 656 C C . SER A 1 89 ? 6.487 -9.748 -29.516 1.00 59.44 89 SER A C 1
ATOM 658 O O . SER A 1 89 ? 6.596 -10.451 -30.517 1.00 59.44 89 SER A O 1
ATOM 660 N N . GLY A 1 90 ? 5.309 -9.291 -29.104 1.00 68.31 90 GLY A N 1
ATOM 661 C CA . GLY A 1 90 ? 4.114 -9.433 -29.909 1.00 68.31 90 GLY A CA 1
ATOM 662 C C . GLY A 1 90 ? 2.817 -9.104 -29.175 1.00 68.31 90 GLY A C 1
ATOM 663 O O . GLY A 1 90 ? 2.721 -9.227 -27.950 1.00 68.31 90 GLY A O 1
ATOM 664 N N . PRO A 1 91 ? 1.778 -8.721 -29.933 1.00 69.81 91 PRO A N 1
ATOM 665 C CA . PRO A 1 91 ? 0.447 -8.522 -29.385 1.00 69.81 91 PRO A CA 1
ATOM 666 C C . PRO A 1 91 ? -0.069 -9.795 -28.705 1.00 69.81 91 PRO A C 1
ATOM 668 O O . PRO A 1 91 ? 0.280 -10.911 -29.092 1.00 69.81 91 PRO A O 1
ATOM 671 N N . ALA A 1 92 ? -0.966 -9.643 -27.732 1.00 75.94 92 ALA A N 1
ATOM 672 C CA . ALA A 1 92 ? -1.503 -10.780 -26.991 1.00 75.94 92 ALA A CA 1
ATOM 673 C C . ALA A 1 92 ? -2.096 -11.876 -27.886 1.00 75.94 92 ALA A C 1
ATOM 675 O O . ALA A 1 92 ? -2.857 -11.535 -28.796 1.00 75.94 92 ALA A O 1
ATOM 676 N N . PRO A 1 93 ? -1.801 -13.181 -27.679 1.00 85.06 93 PRO A N 1
ATOM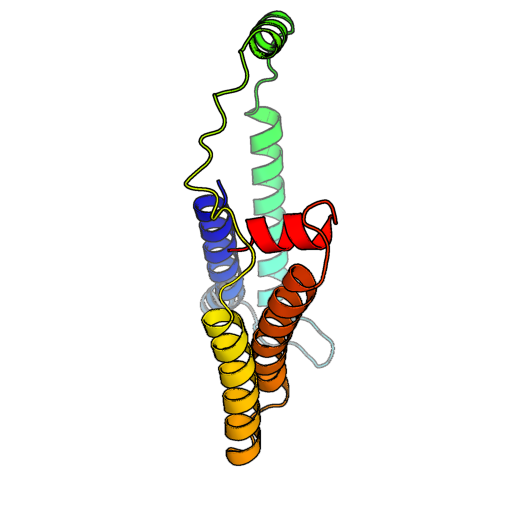 677 C CA . PRO A 1 93 ? -2.584 -14.255 -28.264 1.00 85.06 93 PRO A CA 1
ATOM 678 C C . PRO A 1 93 ? -4.068 -14.038 -27.990 1.00 85.06 93 PRO A C 1
ATOM 680 O O . PRO A 1 93 ? -4.479 -13.743 -26.866 1.00 85.06 93 PRO A O 1
ATOM 683 N N . TRP A 1 94 ? -4.878 -14.240 -29.028 1.00 83.31 94 TRP A N 1
ATOM 684 C CA . TRP A 1 94 ? -6.336 -14.166 -28.944 1.00 83.31 94 TRP A CA 1
ATOM 685 C C . TRP A 1 94 ? -6.885 -15.087 -27.844 1.00 83.31 94 TRP A C 1
ATOM 687 O O . TRP A 1 94 ? -7.864 -14.740 -27.193 1.00 83.31 94 TRP A O 1
ATOM 697 N N . ALA A 1 95 ? -6.213 -16.214 -27.582 1.00 88.44 95 ALA A N 1
ATOM 698 C CA . ALA A 1 95 ? -6.568 -17.138 -26.513 1.00 88.44 95 ALA A CA 1
ATOM 699 C C . ALA A 1 95 ? -6.554 -16.447 -25.142 1.00 88.44 95 ALA A C 1
ATOM 701 O O . ALA A 1 95 ? -7.502 -16.594 -24.382 1.00 88.44 95 ALA A O 1
ATOM 702 N N . GLN A 1 96 ? -5.541 -15.625 -24.846 1.00 85.50 96 GLN A N 1
ATOM 703 C CA . GLN A 1 96 ? -5.468 -14.888 -23.582 1.00 85.50 96 GLN A CA 1
ATOM 704 C C . GLN A 1 96 ? -6.581 -13.837 -23.478 1.00 85.50 96 GLN A C 1
ATOM 706 O O . GLN A 1 96 ? -7.203 -13.714 -22.428 1.00 85.50 96 GLN A O 1
ATOM 711 N N . VAL A 1 97 ? -6.881 -13.124 -24.570 1.00 87.69 97 VAL A N 1
ATOM 712 C CA . VAL A 1 97 ? -7.995 -12.158 -24.624 1.00 87.69 97 VAL A CA 1
ATOM 713 C C . VAL A 1 97 ? -9.326 -12.850 -24.318 1.00 87.69 97 VAL A C 1
ATOM 715 O O . VAL A 1 97 ? -10.074 -12.412 -23.447 1.00 87.69 97 VAL A O 1
ATOM 718 N N . VAL A 1 98 ? -9.600 -13.960 -25.008 1.00 92.12 98 VAL A N 1
ATOM 719 C CA . VAL A 1 98 ? -10.840 -14.731 -24.856 1.00 92.12 98 VAL A CA 1
ATOM 720 C C . VAL A 1 98 ? -10.941 -15.351 -23.467 1.00 92.12 98 VAL A C 1
ATOM 722 O O . VAL A 1 98 ? -12.020 -15.334 -22.886 1.00 92.12 98 VAL A O 1
ATOM 725 N N . VAL A 1 99 ? -9.837 -15.844 -22.902 1.00 94.38 99 VAL A N 1
ATOM 726 C CA . VAL A 1 99 ? -9.815 -16.395 -21.541 1.00 94.38 99 VAL A CA 1
ATOM 727 C C . VAL A 1 99 ? -10.184 -15.329 -20.513 1.00 94.38 99 VAL A C 1
ATOM 729 O O . VAL A 1 99 ? -11.047 -15.587 -19.682 1.00 94.38 99 VAL A O 1
ATOM 732 N N . TRP A 1 100 ? -9.605 -14.126 -20.574 1.00 92.69 100 TRP A N 1
AT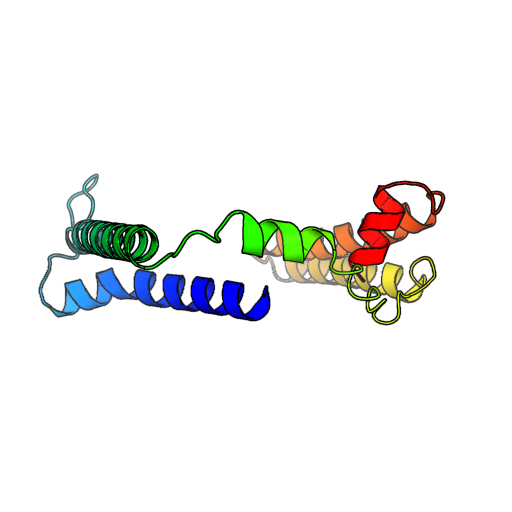OM 733 C CA . TRP A 1 100 ? -9.903 -13.071 -19.596 1.00 92.69 100 TRP A CA 1
ATOM 734 C C . TRP A 1 100 ? -11.313 -12.491 -19.744 1.00 92.69 100 TRP A C 1
ATOM 736 O O . TRP A 1 100 ? -12.000 -12.295 -18.740 1.00 92.69 100 TRP A O 1
ATOM 746 N N . LEU A 1 101 ? -11.782 -12.285 -20.980 1.00 92.88 101 LEU A N 1
ATOM 747 C CA . LEU A 1 101 ? -13.166 -11.875 -21.237 1.00 92.88 101 LEU A CA 1
ATOM 748 C C . LEU A 1 101 ? -14.159 -12.952 -20.795 1.00 92.88 101 LEU A C 1
ATOM 750 O O . LEU A 1 101 ? -15.129 -12.653 -20.103 1.00 92.88 101 LEU A O 1
ATOM 754 N N . GLY A 1 102 ? -13.895 -14.209 -21.155 1.00 93.50 102 GLY A N 1
ATOM 755 C CA . GLY A 1 102 ? -14.718 -15.354 -20.788 1.00 93.50 102 GLY A CA 1
ATOM 756 C C . GLY A 1 102 ? -14.773 -15.557 -19.279 1.00 93.50 102 GLY A C 1
ATOM 757 O O . GLY A 1 102 ? -15.855 -15.742 -18.737 1.00 93.50 102 GLY A O 1
ATOM 758 N N . LEU A 1 103 ? -13.636 -15.441 -18.588 1.00 95.12 103 LEU A N 1
ATOM 759 C CA . LEU A 1 103 ? -13.564 -15.506 -17.130 1.00 95.12 103 LEU A CA 1
ATOM 760 C C . LEU A 1 103 ? -14.355 -14.368 -16.477 1.00 95.12 103 LEU A C 1
ATOM 762 O O . LEU A 1 103 ? -15.117 -14.623 -15.550 1.00 95.12 103 LEU A O 1
ATOM 766 N N . GLY A 1 104 ? -14.225 -13.133 -16.972 1.00 92.44 104 GLY A N 1
ATOM 767 C CA . GLY A 1 104 ? -14.991 -11.991 -16.469 1.00 92.44 104 GLY A CA 1
ATOM 768 C C . GLY A 1 104 ? -16.503 -12.177 -16.633 1.00 92.44 104 GLY A C 1
ATOM 769 O O . GLY A 1 104 ? -17.257 -11.985 -15.680 1.00 92.44 104 GLY A O 1
ATOM 770 N N . VAL A 1 105 ? -16.950 -12.627 -17.810 1.00 93.56 105 VAL A N 1
ATOM 771 C CA . VAL A 1 105 ? -18.369 -12.916 -18.081 1.00 93.56 105 VAL A CA 1
ATOM 772 C C . VAL A 1 105 ? -18.868 -14.090 -17.238 1.00 93.56 105 VAL A C 1
ATOM 774 O O . VAL A 1 105 ? -19.930 -13.993 -16.628 1.00 93.56 105 VAL A O 1
ATOM 777 N N . LEU A 1 106 ? -18.101 -15.178 -17.146 1.00 93.62 106 LEU A N 1
ATOM 778 C CA . LEU A 1 106 ? -18.437 -16.342 -16.326 1.00 93.62 106 LEU A CA 1
ATOM 779 C C . LEU A 1 106 ? -18.585 -15.952 -14.851 1.00 93.62 106 LEU A C 1
ATOM 781 O O . LEU A 1 106 ? -19.570 -16.328 -14.220 1.00 93.62 106 LEU A O 1
ATOM 785 N N . LEU A 1 107 ? -17.643 -15.172 -14.311 1.00 91.56 107 LEU A N 1
ATOM 786 C CA . LEU A 1 107 ? -17.709 -14.664 -12.942 1.00 91.56 107 LEU A CA 1
ATOM 787 C C . LEU A 1 107 ? -18.943 -13.785 -12.738 1.00 91.56 107 LEU A C 1
ATOM 789 O O . LEU A 1 107 ? -19.672 -13.998 -11.774 1.00 91.56 107 LEU A O 1
ATOM 793 N N . ALA A 1 108 ? -19.228 -12.855 -13.653 1.00 89.75 108 ALA A N 1
ATOM 794 C CA . ALA A 1 108 ? -20.417 -12.009 -13.571 1.00 89.75 108 ALA A CA 1
ATOM 795 C C . ALA A 1 108 ? -21.716 -12.835 -13.563 1.00 89.75 108 ALA A C 1
ATOM 797 O O . ALA A 1 108 ? -22.598 -12.581 -12.743 1.00 89.75 108 ALA A O 1
ATOM 798 N N . LEU A 1 109 ? -21.817 -13.856 -14.421 1.00 91.75 109 LEU A N 1
ATOM 799 C CA . LEU A 1 109 ? -22.972 -14.756 -14.477 1.00 91.75 109 LEU A CA 1
ATOM 800 C C . LEU A 1 109 ? -23.098 -15.615 -13.213 1.00 91.75 109 LEU A C 1
ATOM 802 O O . LEU A 1 109 ? -24.202 -15.782 -12.700 1.00 91.75 109 LEU A O 1
ATOM 806 N N . LEU A 1 110 ? -21.988 -16.125 -12.674 1.00 90.44 110 LEU A N 1
ATOM 807 C CA . LEU A 1 110 ? -21.981 -16.892 -11.425 1.00 90.44 110 LEU A CA 1
ATOM 808 C C . LEU A 1 110 ? -22.390 -16.036 -10.221 1.00 90.44 110 LEU A C 1
ATOM 810 O O . LEU A 1 110 ? -23.159 -16.501 -9.379 1.00 90.44 110 LEU A O 1
ATOM 814 N N . ILE A 1 111 ? -21.911 -14.791 -10.144 1.00 89.94 111 ILE A N 1
ATOM 815 C CA . ILE A 1 111 ? -22.286 -13.842 -9.087 1.00 89.94 111 ILE A CA 1
ATOM 816 C C . ILE A 1 111 ? -23.774 -13.502 -9.202 1.00 89.94 111 ILE A C 1
ATOM 818 O O . ILE A 1 111 ? -24.482 -13.539 -8.196 1.00 89.94 111 ILE A O 1
ATOM 822 N N . ALA A 1 112 ? -24.270 -13.245 -10.416 1.00 87.50 112 ALA A N 1
ATOM 823 C CA . ALA A 1 112 ? -25.689 -12.992 -10.656 1.00 87.50 112 ALA A CA 1
ATOM 824 C C . ALA A 1 112 ? -26.557 -14.194 -10.263 1.00 87.50 112 ALA A 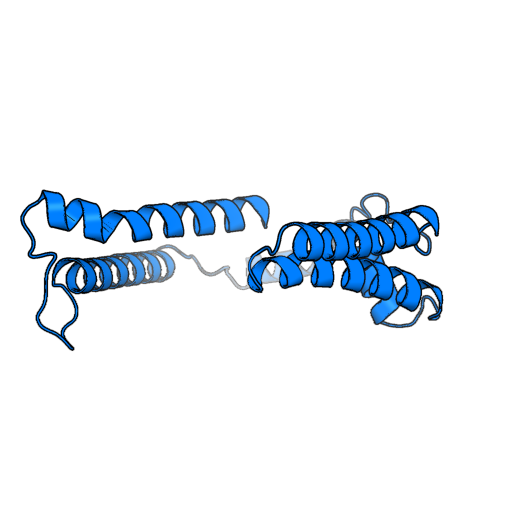C 1
ATOM 826 O O . ALA A 1 112 ? -27.578 -14.027 -9.596 1.00 87.50 112 ALA A O 1
ATOM 827 N N . TRP A 1 113 ? -26.122 -15.409 -10.606 1.00 89.94 113 TRP A N 1
ATOM 828 C CA . TRP A 1 113 ? -26.848 -16.634 -10.286 1.00 89.94 113 TRP A CA 1
ATOM 829 C C . TRP A 1 113 ? -26.885 -16.933 -8.784 1.00 89.94 113 TRP A C 1
ATOM 831 O O . TRP A 1 113 ? -27.895 -17.413 -8.276 1.00 89.94 113 TRP A O 1
ATOM 841 N N . ARG A 1 114 ? -25.815 -16.609 -8.049 1.00 89.25 114 ARG A N 1
ATOM 842 C CA . ARG A 1 114 ? -25.749 -16.795 -6.591 1.00 89.25 114 ARG A CA 1
ATOM 843 C C . ARG A 1 114 ? -26.261 -15.605 -5.774 1.00 89.25 114 ARG A C 1
ATOM 845 O O . ARG A 1 114 ? -26.123 -15.642 -4.556 1.00 89.25 114 ARG A O 1
ATOM 852 N N . GLN A 1 115 ? -26.824 -14.573 -6.413 1.00 81.56 115 GLN A N 1
ATOM 853 C CA . GLN A 1 115 ? -27.168 -13.293 -5.772 1.00 81.56 115 GLN A CA 1
ATOM 854 C C . GLN A 1 115 ? -26.016 -12.739 -4.911 1.00 81.56 115 GLN A C 1
ATOM 856 O O . GLN A 1 115 ? -26.214 -12.283 -3.787 1.00 81.56 115 GLN A O 1
ATOM 861 N N . GLY A 1 116 ? -24.788 -12.829 -5.428 1.00 73.94 116 GLY A N 1
ATOM 862 C CA . GLY A 1 116 ? -23.597 -12.378 -4.720 1.00 73.94 116 GLY A CA 1
ATOM 863 C C . GLY A 1 116 ? -23.580 -10.864 -4.496 1.00 73.94 116 GLY A C 1
ATOM 864 O O . GLY A 1 116 ? -24.262 -10.101 -5.186 1.00 73.94 116 GLY A O 1
ATOM 865 N N . ASP A 1 117 ? -22.773 -10.434 -3.525 1.00 81.06 117 ASP A N 1
ATOM 866 C CA . ASP A 1 117 ? -22.613 -9.023 -3.170 1.00 81.06 117 ASP A CA 1
ATOM 867 C C . ASP A 1 117 ? -22.193 -8.178 -4.390 1.00 81.06 117 ASP A C 1
ATOM 869 O O . ASP A 1 117 ? -21.395 -8.609 -5.230 1.00 81.06 117 ASP A O 1
ATOM 873 N N . ARG A 1 118 ? -22.696 -6.939 -4.467 1.00 82.75 118 ARG A N 1
ATOM 874 C CA . ARG A 1 118 ? -22.358 -5.968 -5.516 1.00 82.75 118 ARG A CA 1
ATOM 875 C C . ARG A 1 118 ? -20.851 -5.733 -5.621 1.00 82.75 118 ARG A C 1
ATOM 877 O O . ARG A 1 118 ? -20.356 -5.498 -6.721 1.00 82.75 118 ARG A O 1
ATOM 884 N N . MET A 1 119 ? -20.116 -5.848 -4.514 1.00 86.69 119 MET A N 1
ATOM 885 C CA . MET A 1 119 ? -18.657 -5.693 -4.510 1.00 86.69 119 MET A CA 1
ATOM 886 C C . MET A 1 119 ? -17.938 -6.765 -5.344 1.00 86.69 119 MET A C 1
ATOM 888 O O . MET A 1 119 ? -16.880 -6.494 -5.908 1.00 86.69 119 MET A O 1
ATOM 892 N N . LEU A 1 120 ? -18.518 -7.959 -5.504 1.00 85.06 120 LEU A N 1
ATOM 893 C CA . LEU A 1 120 ? -17.902 -9.042 -6.279 1.00 85.06 120 LEU A CA 1
ATOM 894 C C . LEU A 1 120 ? -17.895 -8.760 -7.787 1.00 85.06 120 LEU A C 1
ATOM 896 O O . LEU A 1 120 ? -17.016 -9.247 -8.500 1.00 85.06 120 LEU A O 1
ATOM 900 N N . TYR A 1 121 ? -18.813 -7.926 -8.285 1.00 88.69 121 TYR A N 1
ATOM 901 C CA . TYR A 1 121 ? -18.815 -7.516 -9.693 1.00 88.69 121 TYR A CA 1
ATOM 902 C C . TYR A 1 121 ? -17.603 -6.658 -10.056 1.00 88.69 121 TYR A C 1
ATOM 904 O O . TYR A 1 121 ? -17.234 -6.615 -11.227 1.00 88.69 121 TYR A O 1
ATOM 912 N N . VAL A 1 122 ? -16.946 -6.027 -9.075 1.00 89.50 122 VAL A N 1
ATOM 913 C CA . VAL A 1 122 ? -15.688 -5.306 -9.308 1.00 89.50 122 VAL A CA 1
ATOM 914 C C . VAL A 1 122 ? -14.622 -6.270 -9.825 1.00 89.50 122 VAL A C 1
ATOM 916 O O . VAL A 1 122 ? -13.951 -5.962 -10.804 1.00 89.50 122 VAL A O 1
ATOM 919 N N . LEU A 1 123 ? -14.517 -7.472 -9.248 1.00 90.12 123 LEU A N 1
ATOM 920 C CA . LEU A 1 123 ? -13.568 -8.489 -9.707 1.00 90.12 123 LEU A CA 1
ATOM 921 C C . LEU A 1 123 ? -13.879 -8.946 -11.139 1.00 90.12 123 LEU A C 1
ATOM 923 O O . LEU A 1 123 ? -12.989 -8.972 -11.987 1.00 90.12 123 LEU A O 1
ATOM 927 N N . ALA A 1 124 ? -15.147 -9.251 -11.425 1.00 90.12 124 ALA A N 1
ATOM 928 C CA . ALA A 1 124 ? -15.581 -9.641 -12.766 1.00 90.12 124 ALA A CA 1
ATOM 929 C C . ALA A 1 124 ? -15.307 -8.534 -13.803 1.00 90.12 124 ALA A C 1
ATOM 931 O O . ALA A 1 124 ? -14.812 -8.808 -14.898 1.00 90.12 124 ALA A O 1
ATOM 932 N N . GLY A 1 125 ? -15.569 -7.278 -13.428 1.00 90.56 125 GLY A N 1
ATOM 933 C CA . GLY A 1 125 ? -15.301 -6.095 -14.239 1.00 90.56 125 GLY A CA 1
ATOM 934 C C . GLY A 1 125 ? -13.813 -5.871 -14.498 1.00 90.56 125 GLY A C 1
ATOM 935 O O . GLY A 1 125 ? -13.445 -5.563 -15.626 1.00 90.56 125 GLY A O 1
ATOM 936 N N . LEU A 1 126 ? -12.946 -6.089 -13.506 1.00 92.06 126 LEU A N 1
ATOM 937 C CA . LEU A 1 126 ? -11.493 -6.005 -13.679 1.00 92.06 126 LEU A CA 1
ATOM 938 C C . LEU A 1 126 ? -10.972 -7.087 -14.634 1.00 92.06 126 LEU A C 1
ATOM 940 O O . LEU A 1 126 ? -10.190 -6.776 -15.531 1.00 92.06 126 LEU A O 1
ATOM 944 N N . CYS A 1 127 ? -11.443 -8.333 -14.503 1.00 91.50 127 CYS A N 1
ATOM 945 C CA . CYS A 1 127 ? -11.072 -9.417 -15.418 1.00 91.50 127 CYS A CA 1
ATOM 946 C C . CYS A 1 127 ? -11.508 -9.123 -16.862 1.00 91.50 127 CYS A C 1
ATOM 948 O O . CYS A 1 127 ? -10.706 -9.240 -17.791 1.00 91.50 127 CYS A O 1
ATOM 950 N N . ALA A 1 128 ? -12.759 -8.690 -17.054 1.00 92.25 128 ALA A N 1
ATOM 951 C CA . ALA A 1 128 ? -13.266 -8.318 -18.372 1.00 92.25 128 ALA A CA 1
ATOM 952 C C . ALA A 1 128 ? -12.538 -7.083 -18.936 1.00 92.25 128 ALA A C 1
ATOM 954 O O . ALA A 1 128 ? -12.142 -7.073 -20.100 1.00 92.25 128 ALA A O 1
ATOM 955 N N . GLY A 1 129 ? -12.304 -6.065 -18.106 1.00 92.00 129 GLY A N 1
ATOM 956 C CA . GLY A 1 129 ? -11.584 -4.847 -18.470 1.00 92.00 129 GLY A CA 1
ATOM 957 C C . GLY A 1 129 ? -10.152 -5.126 -18.918 1.00 92.00 129 GLY A C 1
ATOM 958 O O . GLY A 1 129 ? -9.725 -4.604 -19.944 1.00 92.00 129 GLY A O 1
ATOM 959 N N . TYR A 1 130 ? -9.435 -6.016 -18.227 1.00 90.06 130 TYR A N 1
ATOM 960 C CA . TYR A 1 130 ? -8.107 -6.459 -18.655 1.00 90.06 130 TYR A CA 1
ATOM 961 C C . TYR A 1 130 ? -8.154 -7.159 -20.023 1.00 90.06 130 TYR A C 1
ATOM 963 O O . TYR A 1 130 ? -7.361 -6.840 -20.907 1.00 90.06 130 TYR A O 1
ATOM 971 N N . GLY A 1 131 ? -9.139 -8.035 -20.253 1.00 88.31 131 GLY A N 1
ATOM 972 C CA . GLY A 1 131 ? -9.371 -8.646 -21.567 1.00 88.31 131 GLY A CA 1
ATOM 973 C C . GLY A 1 131 ? -9.624 -7.619 -22.681 1.00 88.31 131 GLY A C 1
ATOM 974 O O . GLY A 1 131 ? -9.059 -7.736 -23.770 1.00 88.31 131 GLY A O 1
ATOM 975 N N . LEU A 1 132 ? -10.409 -6.573 -22.404 1.00 90.31 132 LEU A N 1
ATOM 976 C CA . LEU A 1 132 ? -10.657 -5.473 -23.344 1.00 90.31 132 LEU A CA 1
ATOM 977 C C . LEU A 1 132 ? -9.395 -4.651 -23.627 1.00 90.31 132 LEU A C 1
ATOM 979 O O . LEU A 1 132 ? -9.147 -4.309 -24.781 1.00 90.31 132 LEU A O 1
ATOM 983 N N . LEU A 1 133 ? -8.574 -4.370 -22.611 1.00 88.62 133 LEU A N 1
ATOM 984 C CA . LEU A 1 133 ? -7.297 -3.671 -22.784 1.00 88.62 133 LEU A CA 1
ATOM 985 C C . LEU A 1 133 ? -6.343 -4.464 -23.683 1.00 88.62 133 LEU A C 1
ATOM 987 O O . LEU A 1 133 ? -5.728 -3.886 -24.577 1.00 88.62 133 LEU A O 1
ATOM 991 N N . LEU A 1 134 ? -6.276 -5.789 -23.514 1.00 86.75 134 LEU A N 1
ATOM 992 C CA . LEU A 1 134 ? -5.497 -6.665 -24.393 1.00 86.75 134 LEU A CA 1
ATOM 993 C C . LEU A 1 134 ? -6.022 -6.655 -25.839 1.00 86.75 134 LEU A C 1
ATOM 995 O O . LEU A 1 134 ? -5.229 -6.654 -26.782 1.00 86.75 134 LEU A O 1
ATOM 999 N N . ALA A 1 135 ? -7.345 -6.628 -26.027 1.00 87.50 135 ALA A N 1
ATOM 1000 C CA . ALA A 1 135 ? -7.962 -6.527 -27.349 1.00 87.50 135 ALA A CA 1
ATOM 1001 C C . ALA A 1 135 ? -7.689 -5.164 -28.015 1.00 87.50 135 ALA A C 1
ATOM 1003 O O . ALA A 1 135 ? -7.360 -5.108 -29.199 1.00 87.50 135 ALA A O 1
ATOM 1004 N N . ALA A 1 136 ? -7.771 -4.073 -27.249 1.00 86.44 136 ALA A N 1
ATOM 1005 C CA . ALA A 1 136 ? -7.511 -2.716 -27.720 1.00 86.44 136 ALA A CA 1
ATOM 1006 C C . ALA A 1 136 ? -6.034 -2.506 -28.080 1.00 86.44 136 ALA A C 1
ATOM 1008 O O . ALA A 1 136 ? -5.729 -2.007 -29.160 1.00 86.44 136 ALA A O 1
ATOM 1009 N N . ALA A 1 137 ? -5.109 -2.967 -27.232 1.00 84.31 137 ALA A N 1
ATOM 1010 C CA . ALA A 1 137 ? -3.671 -2.937 -27.504 1.00 84.31 137 ALA A CA 1
ATOM 1011 C C . ALA A 1 137 ? -3.290 -3.701 -28.781 1.00 84.31 137 ALA A C 1
ATOM 1013 O O . ALA A 1 137 ? -2.296 -3.380 -29.421 1.00 84.31 137 ALA A O 1
ATOM 1014 N N . ARG A 1 138 ? -4.105 -4.688 -29.175 1.00 84.56 138 ARG A N 1
ATOM 1015 C CA . ARG A 1 138 ? -3.967 -5.436 -30.429 1.00 84.56 138 ARG A CA 1
ATOM 1016 C C . ARG A 1 138 ? -4.405 -4.672 -31.675 1.00 84.56 138 ARG A C 1
ATOM 1018 O O . ARG A 1 138 ? -3.874 -4.937 -32.748 1.00 84.56 138 ARG A O 1
ATOM 1025 N N . ALA A 1 139 ? -5.414 -3.815 -31.550 1.00 83.25 139 ALA A N 1
ATOM 1026 C CA . ALA A 1 139 ? -5.946 -3.023 -32.658 1.00 83.25 139 ALA A CA 1
ATOM 1027 C C . ALA A 1 139 ? -5.119 -1.752 -32.915 1.00 83.25 139 ALA A C 1
ATOM 1029 O O . ALA A 1 139 ? -5.219 -1.151 -33.983 1.00 83.25 139 ALA A O 1
ATOM 1030 N N . LEU A 1 140 ? -4.315 -1.343 -31.932 1.00 82.00 140 LEU A N 1
ATOM 1031 C CA . LEU A 1 140 ? -3.470 -0.160 -31.995 1.00 82.00 140 LEU A CA 1
ATOM 1032 C C . LEU A 1 140 ? -2.082 -0.492 -32.576 1.00 82.00 140 LEU A C 1
ATOM 1034 O O . LEU A 1 140 ? -1.576 -1.598 -32.377 1.00 82.00 140 LEU A O 1
ATOM 1038 N N . PRO A 1 141 ? -1.439 0.460 -33.280 1.00 76.19 141 PRO A N 1
ATOM 1039 C CA . PRO A 1 141 ? -0.072 0.280 -33.746 1.00 76.19 141 PRO A CA 1
ATOM 1040 C C . PRO A 1 141 ? 0.885 0.105 -32.562 1.00 76.19 141 PRO A C 1
ATOM 1042 O O . PRO A 1 141 ? 0.694 0.713 -31.510 1.00 76.19 141 PRO A O 1
ATOM 1045 N N . ALA A 1 142 ? 1.960 -0.662 -32.753 1.00 66.75 142 ALA A N 1
ATOM 1046 C CA . ALA A 1 142 ? 2.963 -0.921 -31.712 1.00 66.75 142 ALA A CA 1
ATOM 1047 C C . ALA A 1 142 ? 3.673 0.350 -31.197 1.00 66.75 142 ALA A C 1
ATOM 1049 O O . ALA A 1 142 ? 4.253 0.339 -30.118 1.00 66.75 142 ALA A O 1
ATOM 1050 N N . THR A 1 143 ? 3.602 1.455 -31.944 1.00 71.69 143 THR A N 1
ATOM 1051 C CA . THR A 1 143 ? 4.095 2.780 -31.536 1.00 71.69 143 THR A CA 1
ATOM 1052 C C . THR A 1 143 ? 3.154 3.516 -30.579 1.00 71.69 143 THR A C 1
ATOM 1054 O O . THR A 1 143 ? 3.531 4.539 -30.012 1.00 71.69 143 THR A O 1
ATOM 1057 N N . HIS A 1 144 ? 1.925 3.033 -30.390 1.00 77.88 144 HIS A N 1
ATOM 1058 C CA . HIS A 1 144 ? 0.954 3.654 -29.503 1.00 77.88 144 HIS A CA 1
ATOM 1059 C C . HIS A 1 144 ? 1.281 3.348 -28.036 1.00 77.88 144 HIS A C 1
ATOM 1061 O O . HIS A 1 144 ? 1.444 2.191 -27.651 1.00 77.88 144 HIS A O 1
ATOM 1067 N N . MET A 1 145 ? 1.280 4.380 -27.189 1.00 77.19 145 MET A N 1
ATOM 1068 C CA . MET A 1 145 ? 1.659 4.283 -25.773 1.00 77.19 145 MET A CA 1
ATOM 1069 C C . MET A 1 145 ? 0.864 3.209 -25.005 1.00 77.19 145 MET A C 1
ATOM 1071 O O . MET A 1 145 ? 1.436 2.472 -24.211 1.00 77.19 145 MET A O 1
ATOM 1075 N N . LEU A 1 146 ? -0.436 3.046 -25.288 1.00 71.81 146 LEU A N 1
ATOM 1076 C CA . LEU A 1 146 ? -1.246 1.969 -24.689 1.00 71.81 146 LEU A CA 1
ATOM 1077 C C . LEU A 1 146 ? -0.786 0.559 -25.087 1.00 71.81 146 LEU A C 1
ATOM 1079 O O . LEU A 1 146 ? -0.845 -0.339 -24.257 1.00 71.81 146 LEU A O 1
ATOM 1083 N N . ALA A 1 147 ? -0.337 0.348 -26.328 1.00 74.75 147 ALA A N 1
ATOM 1084 C CA . ALA A 1 147 ? 0.152 -0.959 -26.764 1.00 74.75 147 ALA A CA 1
ATOM 1085 C C . ALA A 1 147 ? 1.482 -1.306 -26.076 1.00 74.75 147 ALA A C 1
ATOM 1087 O O . ALA A 1 147 ? 1.676 -2.452 -25.678 1.00 74.75 147 ALA A O 1
ATOM 1088 N N . ALA A 1 148 ? 2.343 -0.305 -25.860 1.00 75.19 148 ALA A N 1
ATOM 1089 C CA . ALA A 1 148 ? 3.578 -0.454 -25.094 1.00 75.19 148 ALA A CA 1
ATOM 1090 C C . ALA A 1 148 ? 3.304 -0.768 -23.612 1.00 75.19 148 ALA A C 1
ATOM 1092 O O . ALA A 1 148 ? 3.824 -1.750 -23.094 1.00 75.19 148 ALA A O 1
ATOM 1093 N N . ILE A 1 149 ? 2.420 -0.004 -22.955 1.00 76.19 149 ILE A N 1
ATOM 1094 C CA . ILE A 1 149 ? 2.040 -0.232 -21.548 1.00 76.19 149 ILE A CA 1
ATOM 1095 C C . ILE A 1 149 ? 1.409 -1.617 -21.367 1.00 76.19 149 ILE A C 1
ATOM 1097 O O . ILE A 1 149 ? 1.762 -2.355 -20.456 1.00 76.19 149 ILE A O 1
ATOM 1101 N N . VAL A 1 150 ? 0.473 -2.000 -22.238 1.00 79.31 150 VAL A N 1
ATOM 1102 C CA . VAL A 1 150 ? -0.184 -3.313 -22.153 1.00 79.31 150 VAL A CA 1
ATOM 1103 C C . VAL A 1 150 ? 0.780 -4.454 -22.485 1.00 79.31 150 VAL A C 1
ATOM 1105 O O . VAL A 1 150 ? 0.593 -5.558 -21.983 1.00 79.31 150 VAL A O 1
ATOM 1108 N N . GLY A 1 151 ? 1.806 -4.208 -23.303 1.00 74.44 151 GLY A N 1
ATOM 1109 C CA . GLY A 1 151 ? 2.897 -5.153 -23.536 1.00 74.44 151 GLY A CA 1
ATOM 1110 C C . GLY A 1 151 ? 3.746 -5.403 -22.289 1.00 74.44 151 GLY A C 1
ATOM 1111 O O . GLY A 1 151 ? 4.106 -6.546 -22.045 1.00 74.44 151 GLY A O 1
ATOM 1112 N N . ASP A 1 152 ? 3.992 -4.363 -21.490 1.00 71.94 152 ASP A N 1
ATOM 1113 C CA . ASP A 1 152 ? 4.766 -4.430 -20.238 1.00 71.94 152 ASP A CA 1
ATOM 1114 C C . ASP A 1 152 ? 3.992 -5.107 -19.086 1.00 71.94 152 ASP A C 1
ATOM 1116 O O . ASP A 1 152 ? 4.566 -5.686 -18.171 1.00 71.94 152 ASP A O 1
ATOM 1120 N N . LEU A 1 153 ? 2.655 -5.087 -19.149 1.00 70.25 153 LEU A N 1
ATOM 1121 C CA . LEU A 1 153 ? 1.755 -5.701 -18.161 1.00 70.25 153 LEU A CA 1
ATOM 1122 C C . LEU A 1 153 ? 1.552 -7.225 -18.331 1.00 70.25 153 LEU A C 1
ATOM 1124 O O . LEU A 1 153 ? 0.605 -7.775 -17.755 1.00 70.25 153 LEU A O 1
ATOM 1128 N N . ARG A 1 154 ? 2.343 -7.907 -19.166 1.00 69.31 154 ARG A N 1
ATOM 1129 C CA . ARG A 1 154 ? 2.140 -9.315 -19.559 1.00 69.31 154 ARG A CA 1
ATOM 1130 C C . ARG A 1 154 ? 3.383 -10.150 -19.329 1.00 69.31 154 ARG A C 1
ATOM 1132 O O . ARG A 1 154 ? 3.183 -11.310 -18.907 1.00 69.31 154 ARG A O 1
#

Secondary structure (DSSP, 8-state):
-HHHHHHHHHHHHHHHHHHHHHHHHTT------TT---HHHHHHHHHHHHHHHHHHHHHHHHPPPPPHHHHHHHHTSPPP---------SSPPHHHHHHHHHHHHHHHHHHHHTT--TTHHHHHHHHHHHHHHHHHHHHS-TTSHHHHHHHHT-